Protein AF-A0A8X7WJM4-F1 (afdb_monomer_lite)

Sequence (63 aa):
MNITHPTAAMELVTHAGNSTTTIPVDLIVEILSLLPSKSIIRFQSVSKEWFSIIRSKDWWTRF

Radius of gyration: 21.44 Å; chains: 1; bounding box: 60×19×49 Å

Secondary structure (DSSP, 8-state):
------GGGG-----------PPPHHHHHHHHHTS-HHHHGGGGGT-HHHHHHHHSHHHHTT-

Foldseek 3Di:
DDPPDPPVVVPPPPPPPPPVPDDDLVVLLVVLVVDDPVVLVVCLPVDVSSVCLNPDPVSVVVD

Structure (mmCIF, N/CA/C/O backbone):
data_AF-A0A8X7WJM4-F1
#
_entry.id   AF-A0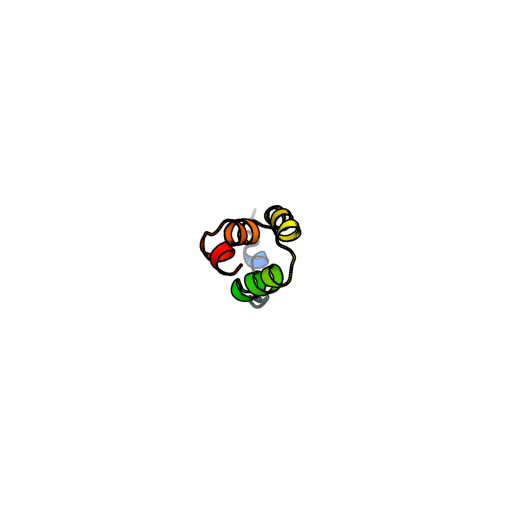A8X7WJM4-F1
#
loop_
_atom_site.group_PDB
_atom_site.id
_atom_site.type_symbol
_atom_site.label_atom_id
_atom_site.label_alt_id
_atom_site.label_comp_id
_atom_site.label_asym_id
_atom_site.label_entity_id
_atom_site.label_seq_id
_atom_site.pdbx_PDB_ins_code
_atom_site.Cartn_x
_atom_site.Cartn_y
_atom_site.Cartn_z
_atom_site.occupancy
_atom_site.B_iso_or_equiv
_atom_site.auth_seq_id
_atom_site.auth_comp_id
_atom_site.auth_asym_id
_atom_site.auth_atom_id
_atom_site.pdbx_PDB_model_num
ATOM 1 N N . MET A 1 1 ? 51.202 4.683 -38.320 1.00 38.31 1 MET A N 1
ATOM 2 C CA . MET A 1 1 ? 50.589 4.479 -36.990 1.00 38.31 1 MET A CA 1
ATOM 3 C C . MET 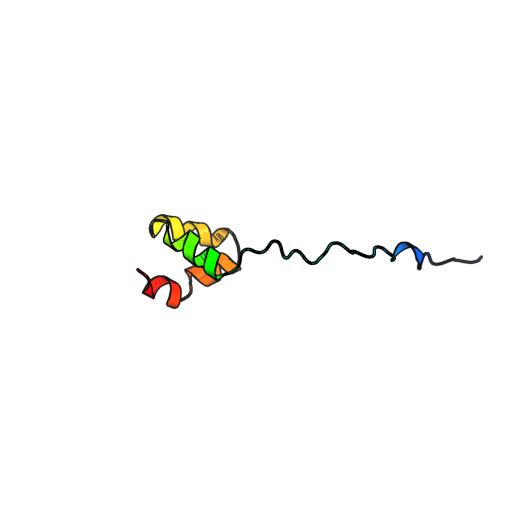A 1 1 ? 49.110 4.209 -37.210 1.00 38.31 1 MET A C 1
ATOM 5 O O . MET A 1 1 ? 48.366 5.150 -37.434 1.00 38.31 1 MET A O 1
ATOM 9 N N . ASN A 1 2 ? 48.711 2.937 -37.291 1.00 38.66 2 ASN A N 1
ATOM 10 C CA . ASN A 1 2 ? 47.306 2.576 -37.477 1.00 38.66 2 ASN A CA 1
ATOM 11 C C . ASN A 1 2 ? 46.677 2.404 -36.093 1.00 38.66 2 ASN A C 1
ATOM 13 O O . ASN A 1 2 ? 47.005 1.451 -35.388 1.00 38.66 2 ASN A O 1
ATOM 17 N N . ILE A 1 3 ? 45.838 3.352 -35.683 1.00 42.41 3 ILE A N 1
ATOM 18 C CA . ILE A 1 3 ? 45.044 3.214 -34.464 1.00 42.41 3 ILE A CA 1
ATOM 19 C C . ILE A 1 3 ? 43.830 2.375 -34.856 1.00 42.41 3 ILE A C 1
ATOM 21 O O . ILE A 1 3 ? 42.803 2.901 -35.280 1.00 42.41 3 ILE A O 1
ATOM 25 N N . THR A 1 4 ? 43.969 1.053 -34.782 1.00 49.50 4 THR A N 1
ATOM 26 C CA . THR A 1 4 ? 42.827 0.147 -34.892 1.00 49.50 4 THR A CA 1
ATOM 27 C C . THR A 1 4 ? 41.950 0.366 -33.661 1.0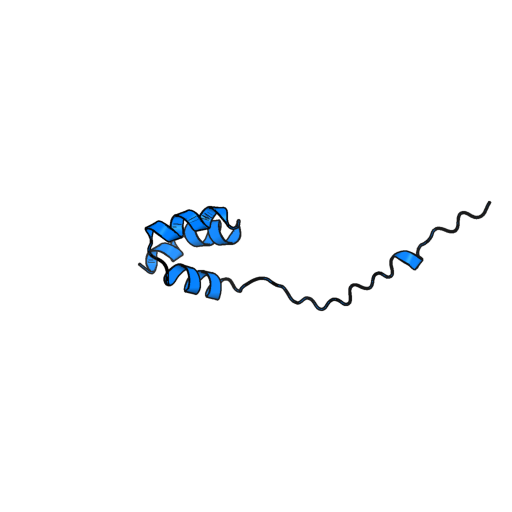0 49.50 4 THR A C 1
ATOM 29 O O . THR A 1 4 ? 42.267 -0.093 -32.567 1.00 49.50 4 THR A O 1
ATOM 32 N N . HIS A 1 5 ? 40.866 1.117 -33.837 1.00 50.69 5 HIS A N 1
ATOM 33 C CA . HIS A 1 5 ? 39.788 1.234 -32.863 1.00 50.69 5 HIS A CA 1
ATOM 34 C C . HIS A 1 5 ? 39.197 -0.166 -32.615 1.00 50.69 5 HIS A C 1
ATOM 36 O O . HIS A 1 5 ? 38.784 -0.816 -33.582 1.00 50.69 5 HIS A O 1
ATOM 42 N N . PRO A 1 6 ? 39.138 -0.676 -31.371 1.00 47.78 6 PRO A N 1
ATOM 43 C CA . PRO A 1 6 ? 38.505 -1.957 -31.094 1.00 47.78 6 PRO A CA 1
ATOM 44 C C . PRO A 1 6 ? 36.975 -1.791 -31.108 1.00 47.78 6 PRO A C 1
ATOM 46 O O . PRO A 1 6 ? 36.316 -1.836 -30.076 1.00 47.78 6 PRO A O 1
ATOM 49 N N . THR A 1 7 ? 36.399 -1.628 -32.303 1.00 54.16 7 THR A N 1
ATOM 50 C CA . THR A 1 7 ? 34.944 -1.712 -32.557 1.00 54.16 7 THR A CA 1
ATOM 51 C C . THR A 1 7 ? 34.407 -3.140 -32.363 1.00 54.16 7 THR A C 1
ATOM 53 O O . THR A 1 7 ? 33.205 -3.331 -32.252 1.00 54.16 7 THR A O 1
ATOM 56 N N . ALA A 1 8 ? 35.276 -4.152 -32.257 1.00 50.22 8 ALA A N 1
ATOM 57 C CA . ALA A 1 8 ? 34.870 -5.551 -32.096 1.00 50.22 8 ALA A CA 1
ATOM 58 C C . ALA A 1 8 ? 34.607 -5.984 -30.637 1.00 50.22 8 ALA A C 1
ATOM 60 O O . ALA A 1 8 ? 33.989 -7.016 -30.416 1.00 50.22 8 ALA A O 1
ATOM 61 N N . ALA A 1 9 ? 35.026 -5.212 -29.625 1.00 48.91 9 ALA A N 1
ATOM 62 C CA . ALA A 1 9 ? 34.762 -5.553 -28.217 1.00 48.91 9 ALA A CA 1
ATOM 63 C C . ALA A 1 9 ? 33.374 -5.096 -27.728 1.00 48.91 9 ALA A C 1
ATOM 65 O O . ALA A 1 9 ? 32.991 -5.371 -26.594 1.00 48.91 9 ALA A O 1
ATOM 66 N N . MET A 1 10 ? 32.615 -4.402 -28.583 1.00 56.56 10 MET A N 1
ATOM 67 C CA . MET A 1 10 ? 31.231 -4.001 -28.303 1.00 56.56 10 MET A CA 1
ATOM 68 C C . MET A 1 10 ? 30.225 -5.042 -28.792 1.00 56.56 10 MET A C 1
ATOM 70 O O . MET A 1 10 ? 29.034 -4.770 -28.860 1.00 56.56 10 MET A O 1
ATOM 74 N N . GLU A 1 11 ? 30.696 -6.253 -29.085 1.00 54.91 11 GLU A N 1
ATOM 75 C CA . GLU A 1 11 ? 29.853 -7.437 -29.138 1.00 54.91 11 GLU A CA 1
ATOM 76 C C . GLU A 1 11 ? 29.781 -8.099 -27.752 1.00 54.91 11 GLU A C 1
ATOM 78 O O . GLU A 1 11 ? 29.985 -9.295 -27.583 1.00 54.91 11 GLU A O 1
ATOM 83 N N . LEU A 1 12 ? 29.442 -7.321 -26.723 1.00 50.66 12 LEU A N 1
ATOM 84 C CA . LEU A 1 12 ? 28.634 -7.892 -25.653 1.00 50.66 12 LEU A CA 1
ATOM 85 C C . LEU A 1 12 ? 27.190 -7.802 -26.126 1.00 50.66 12 LEU A C 1
ATOM 87 O O . LEU A 1 12 ? 26.415 -6.951 -25.695 1.00 50.66 12 LEU A O 1
ATOM 91 N N . VAL A 1 13 ? 26.850 -8.708 -27.046 1.00 50.94 13 VAL A N 1
ATOM 92 C CA . VAL A 1 13 ? 25.496 -9.235 -27.165 1.00 50.94 13 VAL A CA 1
ATOM 93 C C . VAL A 1 13 ? 25.117 -9.707 -25.764 1.00 50.94 13 VAL A C 1
ATOM 95 O O . VAL A 1 13 ? 25.433 -10.808 -25.317 1.00 50.94 13 VAL A O 1
ATOM 98 N N . THR A 1 14 ? 24.452 -8.833 -25.020 1.00 51.62 14 THR A N 1
ATOM 99 C CA . THR A 1 14 ? 23.642 -9.222 -23.880 1.00 51.62 14 THR A CA 1
ATOM 100 C C . THR A 1 14 ? 22.420 -9.934 -24.442 1.00 51.62 14 THR A C 1
ATOM 102 O O . THR A 1 14 ? 21.300 -9.443 -24.390 1.00 51.62 14 THR A O 1
ATOM 105 N N . HIS A 1 15 ? 22.616 -11.158 -24.933 1.00 56.66 15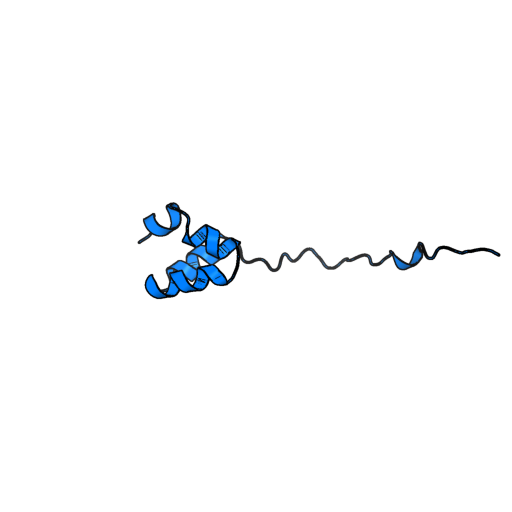 HIS A N 1
ATOM 106 C CA . HIS A 1 15 ? 21.546 -12.147 -24.956 1.00 56.66 15 HIS A CA 1
ATOM 107 C C . HIS A 1 15 ? 21.354 -12.718 -23.540 1.00 56.66 15 HIS A C 1
ATOM 109 O O . HIS A 1 15 ? 21.260 -13.921 -23.328 1.00 56.66 15 HIS A O 1
ATOM 115 N N . ALA A 1 16 ? 21.275 -11.846 -22.536 1.00 54.38 16 ALA A N 1
ATOM 116 C CA . ALA A 1 16 ? 20.598 -12.189 -21.304 1.00 54.38 16 ALA A CA 1
ATOM 117 C C . ALA A 1 16 ? 19.136 -11.861 -21.587 1.00 54.38 16 ALA A C 1
ATOM 119 O O . ALA A 1 16 ? 18.785 -10.688 -21.705 1.00 54.38 16 ALA A O 1
ATOM 120 N N . GLY A 1 17 ? 18.313 -12.888 -21.822 1.00 54.03 17 GLY A N 1
ATOM 121 C CA . GLY A 1 17 ? 16.878 -12.705 -22.003 1.00 54.03 17 GLY A CA 1
ATOM 122 C C . GLY A 1 17 ? 16.362 -11.730 -20.953 1.00 54.03 17 GLY A C 1
ATOM 123 O O . GLY A 1 17 ? 16.739 -11.849 -19.786 1.00 54.03 17 GLY A O 1
ATOM 124 N N . ASN A 1 18 ? 15.571 -10.752 -21.397 1.00 58.84 18 ASN A N 1
ATOM 125 C CA . ASN A 1 18 ? 14.868 -9.771 -20.577 1.00 58.84 18 ASN A CA 1
ATOM 126 C C . ASN A 1 18 ? 13.952 -10.488 -19.570 1.00 58.84 18 ASN A C 1
ATOM 128 O O . ASN A 1 18 ? 12.734 -10.538 -19.707 1.00 58.84 18 ASN A O 1
ATOM 132 N N . SER A 1 19 ? 14.563 -11.108 -18.576 1.00 61.44 19 SER A N 1
ATOM 133 C CA . SER A 1 19 ? 13.913 -11.647 -17.407 1.00 61.44 19 SER A CA 1
ATOM 134 C C . SER A 1 19 ? 13.819 -10.433 -16.511 1.00 61.44 19 SER A C 1
ATOM 136 O O . SER A 1 19 ? 14.718 -10.185 -15.714 1.00 61.44 19 SER A O 1
ATOM 138 N N . THR A 1 20 ? 12.818 -9.584 -16.741 1.00 62.25 20 THR A N 1
ATOM 139 C CA . THR A 1 20 ? 12.514 -8.488 -15.826 1.00 62.25 20 THR A CA 1
ATOM 140 C C . THR A 1 20 ? 12.359 -9.113 -14.443 1.00 62.25 20 THR A C 1
ATOM 142 O O . THR A 1 20 ? 11.346 -9.747 -14.162 1.00 62.25 20 THR A O 1
ATOM 145 N N . THR A 1 21 ? 13.368 -8.984 -13.581 1.00 70.94 21 THR A N 1
ATOM 146 C CA . THR A 1 21 ? 13.369 -9.504 -12.203 1.00 70.94 21 THR A CA 1
ATOM 147 C C . THR A 1 21 ? 12.474 -8.659 -11.291 1.00 70.94 21 THR A C 1
ATOM 149 O O . THR A 1 21 ? 12.738 -8.513 -10.099 1.00 70.94 21 THR A O 1
ATOM 152 N N . THR A 1 22 ? 11.452 -8.032 -11.867 1.00 79.94 22 THR A N 1
ATOM 153 C CA . THR A 1 22 ? 10.548 -7.104 -11.208 1.00 79.94 22 THR A CA 1
ATOM 154 C C . THR A 1 22 ? 9.284 -7.864 -10.860 1.00 79.94 22 THR A C 1
ATOM 156 O O . THR A 1 22 ? 8.680 -8.514 -11.712 1.00 79.94 22 THR A O 1
ATOM 159 N N . ILE A 1 23 ? 8.895 -7.794 -9.593 1.00 86.44 23 ILE A N 1
ATOM 160 C CA . ILE A 1 23 ? 7.642 -8.371 -9.121 1.00 86.44 23 ILE A CA 1
ATOM 161 C C . ILE A 1 23 ? 6.495 -7.544 -9.729 1.00 86.44 23 ILE A C 1
ATOM 163 O O . ILE A 1 23 ? 6.527 -6.321 -9.607 1.00 86.44 23 ILE A O 1
ATOM 167 N N . PRO A 1 24 ? 5.489 -8.164 -10.371 1.00 91.00 24 PRO A N 1
ATOM 168 C CA . PRO A 1 24 ? 4.291 -7.462 -10.820 1.00 91.00 24 PRO A CA 1
ATOM 169 C C . PRO A 1 24 ? 3.629 -6.655 -9.695 1.00 91.00 24 PRO A C 1
ATOM 171 O O . PRO A 1 24 ? 3.509 -7.138 -8.568 1.00 91.00 24 PRO A O 1
ATOM 174 N N . VAL A 1 25 ? 3.139 -5.455 -10.019 1.00 90.62 25 VAL A N 1
ATOM 175 C CA . VAL A 1 25 ? 2.494 -4.534 -9.062 1.00 90.62 25 VAL A CA 1
ATOM 176 C C . VAL A 1 25 ? 1.368 -5.209 -8.278 1.00 90.62 25 VAL A C 1
ATOM 178 O O . VAL A 1 25 ? 1.279 -5.035 -7.064 1.00 90.62 25 VAL A O 1
ATOM 181 N N . ASP A 1 26 ? 0.549 -6.024 -8.943 1.00 90.69 26 ASP A N 1
ATOM 182 C CA . ASP A 1 26 ? -0.578 -6.716 -8.309 1.00 90.69 26 ASP A CA 1
ATOM 183 C C . ASP A 1 26 ? -0.125 -7.664 -7.189 1.00 90.69 26 ASP A C 1
ATOM 185 O O . ASP A 1 26 ? -0.759 -7.731 -6.136 1.00 90.69 26 ASP A O 1
ATOM 189 N N . LEU A 1 27 ? 1.021 -8.329 -7.369 1.00 93.12 27 LEU A N 1
ATOM 190 C CA . LEU A 1 27 ? 1.601 -9.197 -6.345 1.00 93.12 27 LEU A CA 1
ATOM 191 C C . LEU A 1 27 ? 2.202 -8.388 -5.192 1.00 93.12 27 LEU A C 1
ATOM 193 O O . LEU A 1 27 ? 2.101 -8.803 -4.041 1.00 93.12 27 LEU A O 1
ATOM 197 N N . ILE A 1 28 ? 2.793 -7.217 -5.461 1.00 93.00 28 ILE A N 1
ATOM 198 C CA . ILE A 1 28 ? 3.268 -6.312 -4.398 1.00 93.00 28 ILE A CA 1
ATOM 199 C C . ILE A 1 28 ? 2.089 -5.872 -3.523 1.00 93.00 28 ILE A C 1
ATOM 201 O O . ILE A 1 28 ? 2.190 -5.883 -2.295 1.00 93.00 28 ILE A O 1
ATOM 205 N N . VAL A 1 29 ? 0.964 -5.521 -4.149 1.00 92.44 29 VAL A N 1
ATOM 206 C CA . VAL A 1 29 ? -0.278 -5.154 -3.458 1.00 92.44 29 VAL A CA 1
ATOM 207 C C . VAL A 1 29 ? -0.772 -6.313 -2.592 1.00 92.44 29 VAL A C 1
ATOM 209 O O . VAL A 1 29 ? -1.040 -6.102 -1.412 1.00 92.44 29 VAL A O 1
ATOM 212 N N . GLU A 1 30 ? -0.829 -7.534 -3.129 1.00 94.19 30 GLU A N 1
ATOM 213 C CA . GLU A 1 30 ? -1.241 -8.725 -2.375 1.00 94.19 30 GLU A CA 1
ATOM 214 C C . GLU A 1 30 ? -0.327 -8.994 -1.169 1.00 94.19 30 GLU A C 1
ATOM 216 O O . GLU A 1 30 ? -0.814 -9.160 -0.050 1.00 94.19 30 GLU A O 1
ATOM 221 N N . ILE A 1 31 ? 0.996 -8.949 -1.359 1.00 93.62 31 ILE A N 1
ATOM 222 C CA . ILE A 1 31 ? 1.984 -9.134 -0.284 1.00 93.62 31 ILE A CA 1
ATOM 223 C C . ILE A 1 31 ? 1.779 -8.103 0.822 1.00 93.62 31 ILE A C 1
ATOM 225 O O . ILE A 1 31 ? 1.739 -8.450 2.005 1.00 93.62 31 ILE A O 1
ATOM 229 N N . LEU A 1 32 ? 1.647 -6.829 0.453 1.00 92.00 32 LEU A N 1
ATOM 230 C CA . LEU A 1 32 ? 1.410 -5.766 1.417 1.00 92.00 32 LEU A CA 1
ATOM 231 C C . LEU A 1 32 ? 0.067 -5.966 2.142 1.00 92.00 32 LEU A C 1
ATOM 233 O O . LEU A 1 32 ? -0.014 -5.650 3.328 1.00 92.00 32 LEU A O 1
ATOM 237 N N . SER A 1 33 ? -0.958 -6.525 1.483 1.00 91.19 33 SER A N 1
ATOM 238 C CA . SER A 1 33 ? -2.292 -6.730 2.066 1.00 91.19 33 SER A CA 1
ATOM 239 C C . SER A 1 33 ? -2.318 -7.789 3.167 1.00 91.19 33 SER A C 1
ATOM 241 O O . SER A 1 33 ? -3.191 -7.753 4.032 1.00 91.19 33 SER A O 1
ATOM 243 N N . LEU A 1 34 ? -1.335 -8.691 3.183 1.00 92.94 34 LEU A N 1
ATOM 244 C CA . LEU A 1 34 ? -1.173 -9.717 4.216 1.00 92.94 34 LEU A CA 1
ATOM 245 C C . LEU A 1 34 ? -0.552 -9.178 5.517 1.00 92.94 34 LEU A C 1
ATOM 247 O O . LEU A 1 34 ? -0.449 -9.907 6.505 1.00 92.94 34 LEU A O 1
ATOM 251 N N . LEU A 1 35 ? -0.110 -7.917 5.536 1.00 91.38 35 LEU A N 1
ATOM 252 C CA . LEU A 1 35 ? 0.619 -7.330 6.656 1.00 91.38 35 LEU A CA 1
ATOM 253 C C . LEU A 1 35 ? -0.264 -6.385 7.489 1.00 91.38 35 LEU A C 1
ATOM 255 O O . LEU A 1 35 ? -1.094 -5.659 6.946 1.00 91.38 35 LEU A O 1
ATOM 259 N N . PRO A 1 36 ? -0.039 -6.284 8.814 1.00 90.38 36 PRO A N 1
ATOM 260 C CA . PRO A 1 36 ? -0.687 -5.262 9.634 1.00 90.38 36 PRO A CA 1
ATOM 261 C C . PRO A 1 36 ? -0.354 -3.839 9.155 1.00 90.38 36 PRO A C 1
ATOM 263 O O . PRO A 1 36 ? 0.808 -3.531 8.870 1.00 90.38 36 PRO A O 1
ATOM 266 N N . SER A 1 37 ? -1.331 -2.925 9.184 1.00 84.88 37 SER A N 1
ATOM 267 C CA . SER A 1 37 ? -1.217 -1.546 8.658 1.00 84.88 37 SER A CA 1
ATOM 268 C C . SER A 1 37 ? -0.027 -0.758 9.221 1.00 84.88 37 SER A C 1
ATOM 270 O O . SER A 1 37 ? 0.633 -0.009 8.503 1.00 84.88 37 SER A O 1
ATOM 272 N N . LYS A 1 38 ? 0.310 -0.969 10.501 1.00 87.00 38 LYS A N 1
ATOM 273 C CA . LYS A 1 38 ? 1.475 -0.333 11.145 1.00 87.00 38 LYS A CA 1
ATOM 274 C C . LYS A 1 38 ? 2.808 -0.814 10.564 1.00 87.00 38 LYS A C 1
ATOM 276 O O . LYS A 1 38 ? 3.758 -0.039 10.501 1.00 87.00 38 LYS A O 1
ATOM 281 N N . SER A 1 39 ? 2.888 -2.072 10.130 1.00 90.69 39 SER A N 1
ATOM 282 C CA . SER A 1 39 ? 4.088 -2.615 9.488 1.00 90.69 39 SER A CA 1
ATOM 283 C C . SER A 1 39 ? 4.239 -2.118 8.054 1.00 90.69 39 SER A C 1
ATOM 285 O O . SER A 1 39 ? 5.365 -1.813 7.668 1.00 90.69 39 SER A O 1
ATOM 287 N N . ILE A 1 40 ? 3.134 -1.957 7.314 1.00 92.69 40 ILE A N 1
ATOM 288 C CA . ILE A 1 40 ? 3.123 -1.501 5.911 1.00 92.69 40 ILE A CA 1
ATOM 289 C C . ILE A 1 40 ? 3.835 -0.151 5.742 1.00 92.69 40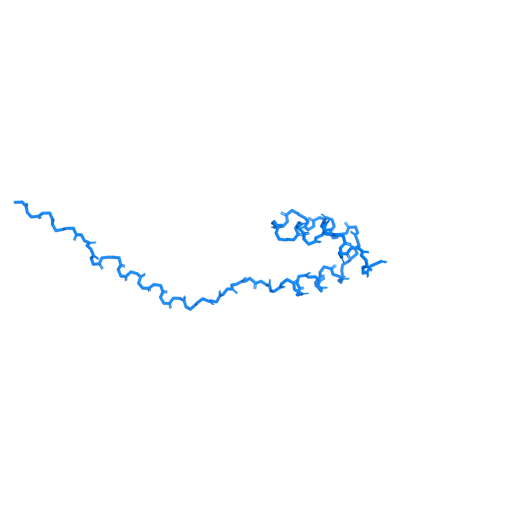 ILE A C 1
ATOM 291 O O . ILE A 1 40 ? 4.612 0.018 4.809 1.00 92.69 40 ILE A O 1
ATOM 295 N N . ILE A 1 41 ? 3.660 0.791 6.675 1.00 91.19 41 ILE A N 1
ATOM 296 C CA . ILE A 1 41 ? 4.301 2.118 6.601 1.00 91.19 41 ILE A CA 1
ATOM 297 C C . ILE A 1 41 ? 5.829 2.027 6.482 1.00 91.19 41 ILE A C 1
ATOM 299 O O . ILE A 1 41 ? 6.432 2.835 5.780 1.00 91.19 41 ILE A O 1
ATOM 303 N N . ARG A 1 42 ? 6.463 1.029 7.109 1.00 93.62 42 ARG A N 1
ATOM 304 C CA . ARG A 1 42 ? 7.923 0.861 7.049 1.00 93.62 42 ARG A CA 1
ATOM 305 C C . ARG A 1 42 ? 8.415 0.435 5.666 1.00 93.62 42 ARG A C 1
ATOM 307 O O . ARG A 1 42 ? 9.558 0.714 5.335 1.00 93.62 42 ARG A O 1
ATOM 314 N N . PHE A 1 43 ? 7.565 -0.176 4.842 1.00 93.69 43 PHE A N 1
ATOM 315 C CA . PHE A 1 43 ? 7.939 -0.613 3.496 1.00 93.69 43 PHE A CA 1
ATOM 316 C C . PHE A 1 43 ? 8.030 0.531 2.477 1.00 93.69 43 PHE A C 1
ATOM 318 O O . PHE A 1 43 ? 8.555 0.344 1.383 1.00 93.69 43 PHE A O 1
ATOM 325 N N . GLN A 1 44 ? 7.603 1.741 2.847 1.00 94.00 44 GLN A N 1
ATOM 326 C CA . GLN A 1 44 ? 7.780 2.946 2.033 1.00 94.00 44 GLN A CA 1
ATOM 327 C C . GLN A 1 44 ? 9.254 3.248 1.714 1.00 94.00 44 GLN A C 1
ATOM 329 O O . GLN A 1 44 ? 9.535 3.915 0.724 1.00 94.00 44 GLN A O 1
ATOM 334 N N . SER A 1 45 ? 10.203 2.769 2.525 1.00 94.38 45 SER A N 1
ATOM 335 C CA . SER A 1 45 ? 11.638 2.976 2.298 1.00 94.38 45 SER A CA 1
ATOM 336 C C . SER A 1 45 ? 12.298 1.910 1.416 1.00 94.38 45 SER A C 1
ATOM 338 O O . SER A 1 45 ? 13.473 2.058 1.088 1.00 94.38 45 SER A O 1
ATOM 340 N N . VAL A 1 46 ? 11.581 0.848 1.028 1.00 91.88 46 VAL A N 1
ATOM 341 C CA . VAL A 1 46 ? 12.154 -0.289 0.280 1.00 91.88 46 VAL A CA 1
ATOM 342 C C . VAL A 1 46 ? 12.427 0.079 -1.174 1.00 91.88 46 VAL A C 1
ATOM 344 O O . VAL A 1 46 ? 13.487 -0.235 -1.710 1.00 91.88 46 VAL A O 1
ATOM 347 N N . SER A 1 47 ? 11.483 0.757 -1.824 1.00 91.69 47 SER A N 1
ATOM 348 C CA . SER A 1 47 ? 11.656 1.248 -3.188 1.00 91.69 47 SER A CA 1
ATOM 349 C C . SER A 1 47 ? 10.674 2.375 -3.504 1.00 91.69 47 SER A C 1
ATOM 351 O O . SER A 1 47 ? 9.667 2.565 -2.819 1.00 91.69 47 SER A O 1
ATOM 353 N N . LYS A 1 48 ? 10.947 3.111 -4.588 1.00 91.31 48 LYS A N 1
ATOM 354 C CA . LYS A 1 48 ? 10.043 4.155 -5.101 1.00 91.31 48 LYS A CA 1
ATOM 355 C C . LYS A 1 48 ? 8.671 3.595 -5.492 1.00 91.31 48 LYS A C 1
ATOM 357 O O . LYS A 1 48 ? 7.664 4.273 -5.319 1.00 91.31 48 LYS A O 1
ATOM 362 N N . GLU A 1 49 ? 8.638 2.366 -6.000 1.00 92.06 49 GLU A N 1
ATOM 363 C CA . GLU A 1 49 ? 7.408 1.679 -6.393 1.00 92.06 49 GLU A CA 1
ATOM 364 C C . GLU A 1 49 ? 6.548 1.350 -5.169 1.00 92.06 49 GLU A C 1
ATOM 366 O O . GLU A 1 49 ? 5.380 1.731 -5.114 1.00 92.06 49 GLU A O 1
ATOM 371 N N . TRP A 1 50 ? 7.149 0.757 -4.133 1.00 94.38 50 TRP A N 1
ATOM 372 C CA . TRP A 1 50 ? 6.448 0.423 -2.891 1.00 94.38 50 TRP A CA 1
ATOM 373 C C . TRP A 1 50 ? 5.962 1.686 -2.173 1.00 94.38 50 TRP A C 1
ATOM 375 O O . TRP A 1 50 ? 4.821 1.736 -1.714 1.00 94.38 50 TRP A O 1
ATOM 385 N N . PHE A 1 51 ? 6.780 2.744 -2.146 1.00 94.81 51 PHE A N 1
ATOM 386 C CA . PHE A 1 51 ? 6.363 4.064 -1.670 1.00 94.81 51 PHE A CA 1
ATOM 387 C C . PHE A 1 51 ? 5.105 4.567 -2.394 1.00 94.81 51 PHE A C 1
ATOM 389 O O . PHE A 1 51 ? 4.144 4.979 -1.740 1.00 94.81 51 PHE A O 1
ATOM 396 N N . SER A 1 52 ? 5.099 4.524 -3.731 1.00 94.62 52 SER A N 1
ATOM 397 C CA . SER A 1 52 ? 3.984 5.030 -4.540 1.00 94.62 52 SER A CA 1
ATOM 398 C C . SER A 1 52 ? 2.705 4.223 -4.331 1.00 94.62 52 SER A C 1
ATOM 400 O O . SER A 1 52 ? 1.631 4.816 -4.248 1.00 94.62 52 SER A O 1
ATOM 402 N N . ILE A 1 53 ? 2.810 2.897 -4.207 1.00 93.75 53 ILE A N 1
ATOM 403 C CA . ILE A 1 53 ? 1.663 2.020 -3.941 1.00 93.75 53 ILE A CA 1
ATOM 404 C C . ILE A 1 53 ? 1.056 2.369 -2.578 1.00 93.75 53 ILE A C 1
ATOM 406 O O . ILE A 1 53 ? -0.123 2.702 -2.501 1.00 93.75 53 ILE A O 1
ATOM 410 N N . ILE A 1 54 ? 1.868 2.394 -1.516 1.00 93.62 54 ILE A N 1
ATOM 411 C CA . ILE A 1 54 ? 1.399 2.627 -0.137 1.00 93.62 54 ILE A CA 1
ATOM 412 C C . ILE A 1 54 ? 0.797 4.034 0.037 1.00 93.62 54 ILE A C 1
ATOM 414 O O . ILE A 1 54 ? -0.104 4.242 0.852 1.00 93.62 54 ILE A O 1
ATOM 418 N N . ARG A 1 55 ? 1.291 5.030 -0.706 1.00 92.44 55 ARG A N 1
ATOM 419 C CA . ARG A 1 55 ? 0.777 6.410 -0.668 1.00 92.44 55 ARG A CA 1
ATOM 420 C C . ARG A 1 55 ? -0.415 6.649 -1.597 1.00 92.44 55 ARG A C 1
ATOM 422 O O . ARG A 1 55 ? -1.029 7.712 -1.483 1.00 92.44 55 ARG A O 1
ATOM 429 N N . SER A 1 56 ? -0.753 5.707 -2.479 1.00 91.00 56 SER A N 1
ATOM 430 C CA . SER A 1 56 ? -1.928 5.821 -3.343 1.00 91.00 56 SER A CA 1
ATOM 431 C C . SER A 1 56 ? -3.215 5.813 -2.520 1.00 91.00 56 SER A C 1
ATOM 433 O O . SER A 1 56 ? -3.327 5.116 -1.511 1.00 91.00 56 SER A O 1
ATOM 435 N N . LYS A 1 57 ? -4.219 6.571 -2.967 1.00 82.94 57 LYS A N 1
ATOM 436 C CA . LYS A 1 57 ? -5.550 6.576 -2.349 1.00 82.94 57 LYS A CA 1
ATOM 437 C C . LYS A 1 57 ? -6.224 5.203 -2.450 1.00 82.94 57 LYS A C 1
ATOM 439 O O . LYS A 1 57 ? -6.890 4.795 -1.504 1.00 82.94 57 LYS 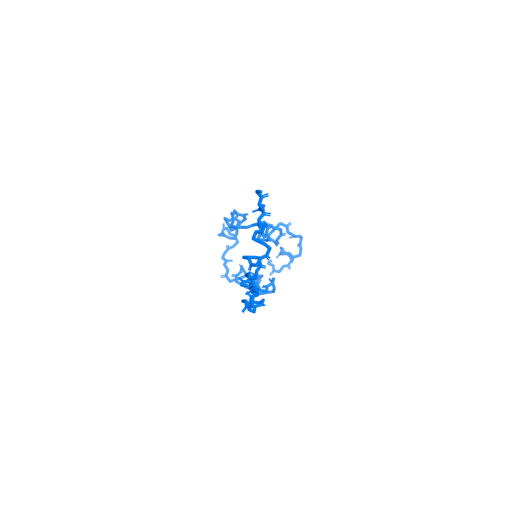A O 1
ATOM 444 N N . ASP A 1 58 ? -5.986 4.485 -3.546 1.00 82.69 58 ASP A N 1
ATOM 445 C CA . ASP A 1 58 ? -6.595 3.178 -3.836 1.00 82.69 58 ASP A CA 1
ATOM 446 C C . ASP A 1 58 ? -6.052 2.047 -2.954 1.00 82.69 58 ASP A C 1
ATOM 448 O O . ASP A 1 58 ? -6.654 0.984 -2.841 1.00 82.69 58 ASP A O 1
ATOM 452 N N . TRP A 1 59 ? -4.902 2.263 -2.314 1.00 80.31 59 TRP A N 1
ATOM 453 C CA . TRP A 1 59 ? -4.342 1.306 -1.367 1.00 80.31 59 TRP A CA 1
ATOM 454 C C . TRP A 1 59 ? -5.179 1.224 -0.084 1.00 80.31 59 TRP A C 1
ATOM 456 O O . TRP A 1 59 ? -5.454 0.140 0.427 1.00 80.31 59 TRP A O 1
ATOM 466 N N . TRP A 1 60 ? -5.626 2.375 0.422 1.00 76.69 60 TRP A N 1
ATOM 467 C CA . TRP A 1 60 ? -6.347 2.471 1.693 1.00 76.69 60 TRP A CA 1
ATOM 468 C C . TRP A 1 60 ? -7.835 2.155 1.573 1.00 76.69 60 TRP A C 1
ATOM 470 O O . TRP A 1 60 ? -8.467 1.911 2.588 1.00 76.69 60 TRP A O 1
ATOM 480 N N . THR A 1 61 ? -8.407 2.127 0.366 1.00 78.50 61 THR A N 1
ATOM 481 C CA . THR A 1 61 ? -9.815 1.734 0.168 1.00 78.50 61 THR A CA 1
ATOM 482 C C . THR A 1 61 ? -10.059 0.242 0.401 1.00 78.50 61 THR A C 1
ATOM 484 O O . THR A 1 61 ? -11.211 -0.181 0.459 1.00 78.50 61 THR A O 1
ATOM 487 N N . ARG A 1 62 ? -8.994 -0.561 0.517 1.00 69.88 62 ARG A N 1
ATOM 488 C CA . ARG A 1 62 ? -9.053 -2.019 0.701 1.00 69.88 62 ARG A CA 1
ATOM 489 C C . ARG A 1 62 ? -9.012 -2.452 2.178 1.00 69.88 62 ARG A C 1
ATOM 491 O O . ARG A 1 62 ? -9.061 -3.652 2.431 1.00 69.88 62 ARG A O 1
ATOM 498 N N . PHE A 1 63 ? -8.939 -1.508 3.121 1.00 61.97 63 PHE A N 1
ATOM 499 C CA . PHE A 1 63 ? -8.908 -1.726 4.574 1.00 61.97 63 PHE A CA 1
ATOM 500 C C . PHE A 1 63 ? -9.951 -0.861 5.282 1.00 61.97 63 PHE A C 1
ATOM 502 O O . PHE A 1 63 ? -10.444 -1.309 6.339 1.00 61.97 63 PHE A O 1
#

pLDDT: mean 76.88, std 18.62, range [38.31, 94.81]

InterPro domains:
  IPR001810 F-box domain [PF00646] (23-61)
  IPR001810 F-box domain [PS50181] (17-63)
  IPR001810 F-box domain [SM00256] (23-63)
  IPR036047 F-box-like domain superfamily [SSF81383] (21-63)

Organism: Brassica carinata (NCBI:txid52824)